Protein AF-A0A8T1UEM1-F1 (afdb_monomer)

Mean predicted aligned error: 5.48 Å

Radius of gyration: 14.28 Å; Cα contacts (8 Å, |Δi|>4): 62; chains: 1; bounding box: 37×36×23 Å

Fo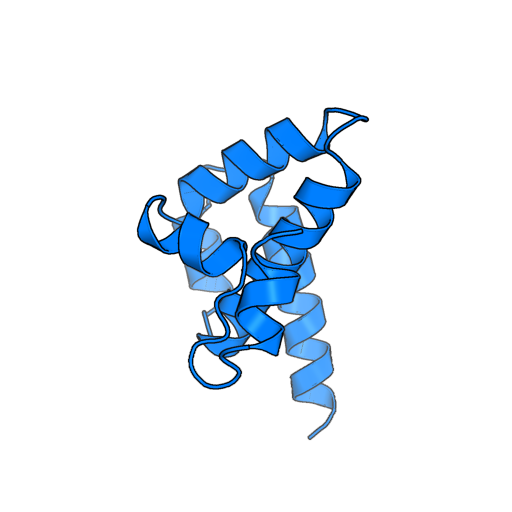ldseek 3Di:
DPLVVVCVVCVVPNDDPLNVVCVPDPVLVLLVVLVVLCPDPVRVVVSVVSLVVVLVVCVVVVPDLVVQCVVNVVPPCSVVSSVVSVVVNVVVVVVD

Secondary structure (DSSP, 8-state):
-THHHHHHH-GGG---HHHHHHHHS-HHHHHHHHHHHHHSTTTHHHHHHHHHHHHHHHHHTT--HHHHHHHTTT-TTHHHHHHHHHHHHHHHHTT-

Sequence (96 aa):
MYLNDFNKRFPNQKESVIDGLRANYIDIHLLHILDAAKKEPRTEKMALNLQNALVNKWLVAKEMPADLTRRFSTVENADEMIRRYTEKLNKMSGKL

pLDDT: mean 88.7, std 11.65, range [46.0, 97.94]

Nearest PDB structures (foldseek):
  7xvk-assembly1_B  TM=8.764E-01  e=8.528E-04  Phytophthora sojae
  5zc3-assembly1_B  TM=8.013E-01  e=1.923E-03  Phytophthora capsici
  5zc3-assembly1_A  TM=8.027E-01  e=1.923E-03  Phytophthora capsici
  7xvi-assembly1_A  TM=7.712E-01  e=4.870E-03  Phytophthora infestans
  8fih-assembly1_C  TM=2.929E-01  e=5.488E+00  synthetic construct

Organism: NCBI:txid29920

Solvent-acce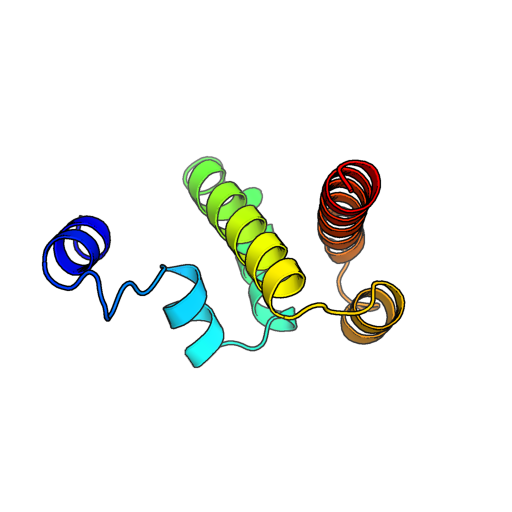ssible surface area (backbone atoms only — not comparable to full-atom values): 5561 Å² total; per-residue (Å²): 115,65,58,60,54,48,31,69,74,34,66,93,66,57,63,50,75,56,53,64,48,52,77,78,35,60,67,72,58,47,54,54,55,36,49,58,34,40,75,35,85,94,35,20,72,59,22,51,52,44,51,55,48,50,40,50,50,41,59,75,68,61,62,52,68,68,55,53,51,67,76,34,70,89,40,89,68,38,61,64,52,50,48,56,36,52,54,52,49,51,61,55,63,75,70,114

Structure (mmCIF, N/CA/C/O backbone):
data_AF-A0A8T1UEM1-F1
#
_entry.id   AF-A0A8T1UEM1-F1
#
loop_
_atom_site.group_PDB
_atom_site.id
_atom_site.type_symbol
_atom_site.label_atom_id
_atom_site.label_alt_id
_atom_site.label_comp_id
_atom_site.label_asym_id
_atom_site.label_entity_id
_atom_site.label_seq_id
_atom_site.pdbx_PDB_ins_code
_atom_site.Cartn_x
_atom_site.Cartn_y
_atom_site.Cartn_z
_atom_site.occupancy
_atom_site.B_iso_or_equiv
_atom_site.auth_seq_id
_atom_site.auth_comp_id
_atom_site.auth_asym_id
_atom_site.auth_atom_id
_atom_site.pdbx_PDB_model_num
ATOM 1 N N . MET A 1 1 ? -18.652 -11.667 3.219 1.00 58.62 1 MET A N 1
ATOM 2 C CA . MET A 1 1 ? -19.323 -10.623 2.419 1.00 58.62 1 MET A CA 1
ATOM 3 C C . MET A 1 1 ? -18.653 -10.583 1.059 1.00 58.62 1 MET A C 1
ATOM 5 O O . MET A 1 1 ? -17.515 -10.138 0.950 1.00 58.62 1 MET A O 1
ATOM 9 N N . TYR A 1 2 ? -19.336 -11.206 0.100 1.00 68.88 2 TYR A N 1
ATOM 10 C CA . TYR A 1 2 ? -18.947 -11.551 -1.270 1.00 68.88 2 TYR A CA 1
ATOM 11 C C . TYR A 1 2 ? -17.485 -11.961 -1.496 1.00 68.88 2 TYR A C 1
ATOM 13 O O . TYR A 1 2 ? -17.224 -13.150 -1.605 1.00 68.88 2 TYR A O 1
ATOM 21 N N . LEU A 1 3 ? -16.518 -11.039 -1.511 1.00 67.56 3 LEU A N 1
ATOM 22 C CA . LEU A 1 3 ? -15.107 -11.342 -1.796 1.00 67.56 3 LEU A CA 1
ATOM 23 C C . LEU A 1 3 ? -14.480 -12.367 -0.848 1.00 67.56 3 LEU A C 1
ATOM 25 O O . LEU A 1 3 ? -13.737 -13.233 -1.292 1.00 67.56 3 LEU A O 1
ATOM 29 N N . ASN A 1 4 ? -14.788 -12.314 0.450 1.00 71.81 4 ASN A N 1
ATOM 30 C CA . ASN A 1 4 ? -14.294 -13.340 1.379 1.00 71.81 4 ASN A CA 1
ATOM 31 C C . ASN A 1 4 ? -14.879 -14.722 1.062 1.00 71.81 4 ASN A C 1
ATOM 33 O O . ASN A 1 4 ? -14.199 -15.728 1.238 1.00 71.81 4 ASN A O 1
ATOM 37 N N . ASP A 1 5 ? -16.126 -14.768 0.601 1.00 77.88 5 ASP A N 1
ATOM 38 C CA . ASP A 1 5 ? -16.828 -16.013 0.295 1.00 77.88 5 ASP A CA 1
ATOM 39 C C . ASP A 1 5 ? -16.386 -16.552 -1.076 1.00 77.88 5 ASP A C 1
ATOM 41 O O . ASP A 1 5 ? -16.175 -17.752 -1.231 1.00 77.88 5 ASP A O 1
ATOM 45 N N . PHE A 1 6 ? -16.126 -15.658 -2.032 1.00 70.75 6 PHE A N 1
ATOM 46 C CA . PHE A 1 6 ? -15.518 -15.940 -3.330 1.00 70.75 6 PHE A CA 1
ATOM 47 C C . PHE A 1 6 ? -14.084 -16.467 -3.178 1.00 70.75 6 PHE A C 1
ATOM 49 O O . PHE A 1 6 ? -13.785 -17.554 -3.656 1.00 70.75 6 PHE A O 1
ATOM 56 N N . ASN A 1 7 ? -13.230 -15.783 -2.408 1.00 71.44 7 ASN A N 1
ATOM 57 C CA . ASN A 1 7 ? -11.841 -16.190 -2.159 1.00 71.44 7 ASN A CA 1
ATOM 58 C C . ASN A 1 7 ? -11.719 -17.520 -1.410 1.00 71.44 7 ASN A C 1
ATOM 60 O O . ASN A 1 7 ? -10.738 -18.238 -1.591 1.00 71.44 7 ASN A O 1
ATOM 64 N N . LYS A 1 8 ? -12.699 -17.855 -0.560 1.00 79.62 8 LYS A N 1
ATOM 65 C CA . LYS A 1 8 ? -12.784 -19.180 0.072 1.00 79.62 8 LYS A CA 1
ATOM 66 C C . LYS A 1 8 ? -13.161 -20.270 -0.932 1.00 79.62 8 LYS A C 1
ATOM 68 O O . LYS A 1 8 ? -12.667 -21.384 -0.812 1.00 79.62 8 LYS A O 1
ATOM 73 N N . ARG A 1 9 ? -14.040 -19.962 -1.892 1.00 80.56 9 ARG A N 1
ATOM 74 C CA . ARG A 1 9 ? -14.526 -20.910 -2.908 1.00 80.56 9 ARG A CA 1
ATOM 75 C C . ARG A 1 9 ? -13.538 -21.110 -4.060 1.00 80.56 9 ARG A C 1
ATOM 77 O O . ARG A 1 9 ? -13.436 -22.220 -4.566 1.00 80.56 9 ARG A O 1
ATOM 84 N N . PHE A 1 10 ? -12.793 -20.073 -4.438 1.00 68.56 10 PHE A N 1
ATOM 85 C CA . PHE A 1 10 ? -11.860 -20.080 -5.567 1.00 68.56 10 PHE A CA 1
ATOM 86 C C . PHE A 1 10 ? -10.451 -19.653 -5.121 1.00 68.56 10 PHE A C 1
ATOM 88 O O . PHE A 1 10 ? -10.010 -18.542 -5.417 1.00 68.56 10 PHE A O 1
ATOM 95 N N . PRO A 1 11 ? -9.706 -20.521 -4.411 1.00 66.69 11 PRO A N 1
ATOM 96 C CA . PRO A 1 11 ? -8.410 -20.159 -3.829 1.00 66.69 11 PRO A CA 1
ATOM 97 C C . PRO A 1 11 ? -7.349 -19.794 -4.880 1.00 66.69 11 PRO A C 1
ATOM 99 O O . PRO A 1 11 ? -6.493 -18.954 -4.612 1.00 66.69 11 PRO A O 1
ATOM 102 N N . ASN A 1 12 ? -7.436 -20.369 -6.085 1.00 62.91 12 ASN A N 1
ATOM 103 C CA . ASN A 1 12 ? -6.535 -20.069 -7.207 1.00 62.91 12 ASN A CA 1
ATOM 104 C C . ASN A 1 12 ? -6.901 -18.771 -7.949 1.00 62.91 12 ASN A C 1
ATOM 106 O O . ASN A 1 12 ? -6.101 -18.273 -8.732 1.00 62.91 12 ASN A O 1
ATOM 110 N N . GLN A 1 13 ? -8.093 -18.222 -7.701 1.00 60.62 13 GLN A N 1
ATOM 111 C CA . GLN A 1 13 ? -8.574 -16.946 -8.244 1.00 60.62 13 GLN A CA 1
ATOM 112 C C . GLN A 1 13 ? -8.765 -15.943 -7.107 1.00 60.62 13 GLN A C 1
ATOM 114 O O . GLN A 1 13 ? -9.717 -15.167 -7.096 1.00 60.62 13 GLN A O 1
ATOM 119 N N . LYS A 1 14 ? -7.901 -16.018 -6.090 1.00 60.31 14 LYS A N 1
ATOM 120 C CA . LYS A 1 14 ? -7.999 -15.165 -4.914 1.00 60.31 14 LYS A CA 1
ATOM 121 C C . LYS A 1 14 ? -7.723 -13.717 -5.307 1.00 60.31 14 LYS A C 1
ATOM 123 O O . LYS A 1 14 ? -6.588 -13.249 -5.252 1.00 60.31 14 LYS A O 1
ATOM 128 N N . GLU A 1 15 ? -8.778 -13.009 -5.670 1.00 64.56 15 GLU A N 1
ATOM 129 C CA . GLU A 1 15 ? -8.745 -11.586 -5.938 1.00 64.56 15 GLU A CA 1
ATOM 130 C C . GLU A 1 15 ? -8.923 -10.833 -4.627 1.00 64.56 15 GLU A C 1
ATOM 132 O O . GLU A 1 15 ? -9.807 -11.107 -3.812 1.00 64.56 15 GLU A O 1
ATOM 137 N N . SER A 1 16 ? -8.048 -9.871 -4.375 1.00 78.12 16 SER A N 1
ATOM 138 C CA . SER A 1 16 ? -8.275 -8.930 -3.285 1.00 78.12 16 SER A CA 1
ATOM 139 C C . SER A 1 16 ? -9.118 -7.757 -3.785 1.00 78.12 16 SER A C 1
ATOM 141 O O . SER A 1 16 ? -9.079 -7.421 -4.964 1.00 78.12 16 SER A O 1
ATOM 143 N N . VAL A 1 17 ? -9.849 -7.077 -2.893 1.00 85.56 17 VAL A N 1
ATOM 144 C CA . VAL A 1 17 ? -10.594 -5.851 -3.253 1.00 85.56 17 VAL A CA 1
ATOM 145 C C . VAL A 1 17 ? -9.679 -4.847 -3.964 1.00 85.56 17 VAL A C 1
ATOM 147 O O . VAL A 1 17 ? -10.103 -4.177 -4.898 1.00 85.56 17 VAL A O 1
ATOM 150 N N . ILE A 1 18 ? -8.405 -4.774 -3.556 1.00 90.88 18 ILE A N 1
ATOM 151 C CA . ILE A 1 18 ? -7.438 -3.882 -4.193 1.00 90.88 18 ILE A CA 1
ATOM 152 C C . ILE A 1 18 ? -7.090 -4.311 -5.629 1.00 90.88 18 ILE A C 1
ATOM 154 O O . ILE A 1 18 ? -6.814 -3.444 -6.445 1.00 90.88 18 ILE A O 1
ATOM 158 N N . ASP A 1 19 ? -7.152 -5.601 -5.975 1.00 90.06 19 ASP A N 1
ATOM 159 C CA . ASP A 1 19 ? -6.926 -6.064 -7.353 1.00 90.06 19 ASP A CA 1
ATOM 160 C C . ASP A 1 19 ? -8.045 -5.603 -8.286 1.00 90.06 19 ASP A C 1
ATOM 162 O O . ASP A 1 19 ? -7.767 -5.005 -9.322 1.00 90.06 19 ASP A O 1
ATOM 166 N N . GLY A 1 20 ? -9.304 -5.776 -7.872 1.00 90.06 20 GLY A N 1
ATOM 167 C CA . GLY A 1 20 ? -10.453 -5.287 -8.639 1.00 90.06 20 GLY A CA 1
ATOM 168 C C . GLY A 1 20 ? -10.448 -3.762 -8.806 1.00 90.06 20 GLY A C 1
ATOM 169 O O . GLY A 1 20 ? -10.769 -3.246 -9.877 1.00 90.06 20 GLY A O 1
ATOM 170 N N . LEU A 1 21 ? -10.022 -3.029 -7.771 1.00 91.56 21 LEU A N 1
ATOM 171 C CA . LEU A 1 21 ? -9.847 -1.578 -7.850 1.00 91.56 21 LEU A CA 1
ATOM 172 C C . LEU A 1 21 ? -8.734 -1.186 -8.835 1.00 91.56 21 LEU A C 1
ATOM 174 O O . LEU A 1 21 ? -8.951 -0.307 -9.664 1.00 91.56 21 LEU A O 1
ATOM 178 N N . ARG A 1 22 ? -7.576 -1.858 -8.803 1.00 93.69 22 ARG A N 1
ATOM 179 C CA . ARG A 1 22 ? -6.444 -1.584 -9.712 1.00 93.69 22 ARG A CA 1
ATOM 180 C C . ARG A 1 22 ? -6.708 -1.980 -11.163 1.00 93.69 22 ARG A C 1
ATOM 182 O O . ARG A 1 22 ? -6.081 -1.429 -12.060 1.00 93.69 22 ARG A O 1
ATOM 189 N N . ALA A 1 23 ? -7.645 -2.897 -11.403 1.00 92.31 23 ALA A N 1
ATOM 190 C CA . ALA A 1 23 ? -8.093 -3.239 -12.751 1.00 92.31 23 ALA A CA 1
ATOM 191 C C . ALA A 1 23 ? -8.850 -2.087 -13.441 1.00 92.31 23 ALA A C 1
ATOM 193 O O . ALA A 1 23 ? -8.908 -2.049 -14.666 1.00 92.31 23 ALA A O 1
ATOM 194 N N . ASN A 1 24 ? -9.414 -1.150 -12.669 1.00 91.06 24 ASN A N 1
ATOM 195 C CA . ASN A 1 24 ? -10.248 -0.057 -13.184 1.00 91.06 24 ASN A CA 1
ATOM 196 C C . ASN A 1 24 ? -9.670 1.339 -12.902 1.00 91.06 24 ASN A C 1
ATOM 198 O O . ASN A 1 24 ? -10.019 2.300 -13.583 1.00 91.06 24 ASN A O 1
ATOM 202 N N . TYR A 1 25 ? -8.783 1.462 -11.913 1.00 90.88 25 TYR A N 1
ATOM 203 C CA . TYR A 1 25 ? -8.177 2.724 -11.507 1.00 90.88 25 TYR A CA 1
ATOM 204 C C . TYR A 1 25 ? -6.665 2.570 -11.377 1.00 90.88 25 TYR A C 1
ATOM 206 O O . TYR A 1 25 ? -6.178 1.723 -10.629 1.00 90.88 25 TYR A O 1
ATOM 214 N N . ILE A 1 26 ? -5.916 3.442 -12.053 1.00 94.06 26 ILE A N 1
ATOM 215 C CA . ILE A 1 26 ? -4.469 3.543 -11.843 1.00 94.06 26 ILE A CA 1
ATOM 216 C C . ILE A 1 26 ? -4.164 4.004 -10.412 1.00 94.06 26 ILE A C 1
ATOM 218 O O . ILE A 1 26 ? -4.920 4.778 -9.818 1.00 94.06 26 ILE A O 1
ATOM 222 N N . ASP A 1 27 ? -3.031 3.551 -9.872 1.00 95.56 27 ASP A N 1
ATOM 223 C CA . ASP A 1 27 ? -2.679 3.723 -8.456 1.00 95.56 27 ASP A CA 1
ATOM 224 C C . ASP A 1 27 ? -2.745 5.187 -7.985 1.00 95.56 27 ASP A C 1
ATOM 226 O O . ASP A 1 27 ? -3.195 5.439 -6.872 1.00 95.56 27 ASP A O 1
ATOM 230 N N . ILE A 1 28 ? -2.395 6.158 -8.837 1.00 95.38 28 ILE A N 1
ATOM 231 C CA . ILE A 1 28 ? -2.489 7.592 -8.508 1.00 95.38 28 ILE A CA 1
ATOM 232 C C . ILE A 1 28 ? -3.923 8.029 -8.160 1.00 95.38 28 ILE A C 1
ATOM 234 O O . ILE A 1 28 ? -4.128 8.761 -7.195 1.00 95.38 28 ILE A O 1
ATOM 238 N N . HIS A 1 29 ? -4.937 7.531 -8.873 1.00 95.06 29 HIS A N 1
ATOM 239 C CA . HIS A 1 29 ? -6.337 7.819 -8.549 1.00 95.06 29 HIS A CA 1
ATOM 240 C C . HIS A 1 29 ? -6.783 7.085 -7.285 1.00 95.06 29 HIS A C 1
ATOM 242 O O . HIS A 1 29 ? -7.526 7.643 -6.476 1.00 95.06 29 HIS A O 1
ATOM 248 N N . LEU A 1 30 ? -6.292 5.861 -7.071 1.00 95.62 30 LEU A N 1
ATOM 249 C CA . LEU A 1 30 ? -6.571 5.118 -5.845 1.00 95.62 30 LEU A CA 1
ATOM 250 C C . LEU A 1 30 ? -6.003 5.811 -4.609 1.00 95.62 30 LEU A C 1
ATOM 252 O O . LEU A 1 30 ? -6.662 5.801 -3.573 1.00 95.62 30 LEU A O 1
ATOM 256 N N . LEU A 1 31 ? -4.838 6.454 -4.701 1.00 96.00 31 LEU A N 1
ATOM 257 C CA . LEU A 1 31 ? -4.287 7.220 -3.584 1.00 96.00 31 LEU A CA 1
ATOM 258 C C . LEU A 1 31 ? -5.228 8.342 -3.138 1.00 96.00 31 LEU A C 1
ATOM 260 O O . LEU A 1 31 ? -5.470 8.466 -1.938 1.00 96.00 31 LEU A O 1
ATOM 264 N N . HIS A 1 32 ? -5.827 9.079 -4.077 1.00 95.50 32 HIS A N 1
ATOM 265 C CA . HIS A 1 32 ? -6.813 10.117 -3.765 1.00 95.50 32 HIS A CA 1
ATOM 266 C C . HIS A 1 32 ? -8.119 9.550 -3.197 1.00 95.50 32 HIS A C 1
ATOM 268 O O . HIS A 1 32 ? -8.595 10.025 -2.166 1.00 95.50 32 HIS A O 1
ATOM 274 N N . ILE A 1 33 ? -8.684 8.515 -3.831 1.00 95.00 33 ILE A N 1
ATOM 275 C CA . ILE A 1 33 ? -9.938 7.883 -3.381 1.00 95.00 33 ILE A CA 1
ATOM 276 C C . ILE A 1 33 ? -9.781 7.349 -1.956 1.00 95.00 33 ILE A C 1
ATOM 278 O O . ILE A 1 33 ? -10.630 7.579 -1.093 1.00 95.00 33 ILE A O 1
ATOM 282 N N . LEU A 1 34 ? -8.681 6.642 -1.699 1.00 96.06 34 LEU A N 1
ATOM 283 C CA . LEU A 1 34 ? -8.415 6.056 -0.395 1.00 96.06 34 LEU A CA 1
ATOM 284 C C . LEU A 1 34 ? -8.063 7.116 0.650 1.00 96.06 34 LEU A C 1
ATOM 286 O O . LEU A 1 34 ? -8.356 6.899 1.820 1.00 96.06 34 LEU A O 1
ATOM 290 N N . ASP A 1 35 ? -7.480 8.254 0.266 1.00 95.81 35 ASP A N 1
ATOM 291 C CA . ASP A 1 35 ? -7.283 9.366 1.201 1.00 95.81 35 ASP A CA 1
ATOM 292 C C . ASP A 1 35 ? -8.602 9.964 1.669 1.00 95.81 35 ASP A C 1
ATOM 294 O O . ASP A 1 35 ? -8.829 10.123 2.867 1.00 95.81 35 ASP A O 1
ATOM 298 N N . ALA A 1 36 ? -9.488 10.258 0.716 1.00 96.19 36 ALA A N 1
ATOM 299 C CA . ALA A 1 36 ? -10.798 10.816 1.003 1.00 96.19 36 ALA A CA 1
ATOM 300 C C . ALA A 1 36 ? -11.601 9.857 1.892 1.00 96.19 36 ALA A C 1
ATOM 302 O O . ALA A 1 36 ? -12.129 10.257 2.926 1.00 96.19 36 ALA A O 1
ATOM 303 N N . ALA A 1 37 ? -11.599 8.564 1.558 1.00 96.00 37 ALA A N 1
ATOM 304 C CA . ALA A 1 37 ? -12.257 7.540 2.361 1.00 96.00 37 ALA A CA 1
ATOM 305 C C . ALA A 1 37 ? -11.623 7.360 3.754 1.00 96.00 37 ALA A C 1
ATOM 307 O O . ALA A 1 37 ? -12.323 6.976 4.691 1.00 96.00 37 ALA A O 1
ATOM 308 N N . LYS A 1 38 ? -10.319 7.632 3.912 1.00 96.25 38 LYS A N 1
ATOM 309 C CA . LYS A 1 38 ? -9.630 7.578 5.210 1.00 96.25 38 LYS A CA 1
ATOM 310 C C . LYS A 1 38 ? -10.084 8.702 6.148 1.00 96.25 38 LYS A C 1
ATOM 312 O O . LYS A 1 38 ? -10.136 8.482 7.349 1.00 96.25 38 LYS A O 1
ATOM 317 N N . LYS A 1 39 ? -10.434 9.877 5.611 1.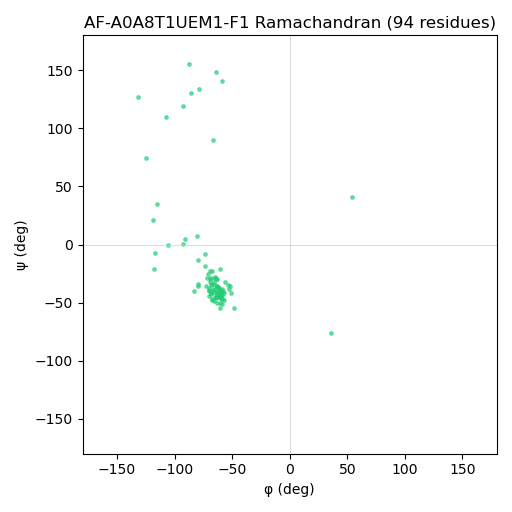00 96.12 39 LYS A N 1
ATOM 318 C CA . LYS A 1 39 ? -10.890 11.047 6.391 1.00 96.12 39 LYS A CA 1
ATOM 319 C C . LYS A 1 39 ? -12.315 10.897 6.938 1.00 96.12 39 LYS A C 1
ATOM 321 O O . LYS A 1 39 ? -12.686 11.592 7.876 1.00 96.12 39 LYS A O 1
ATOM 326 N N . GLU A 1 40 ? -13.097 9.980 6.379 1.00 97.94 40 GLU A N 1
ATOM 327 C CA . GLU A 1 40 ? -14.473 9.708 6.790 1.00 97.94 40 GLU A CA 1
ATOM 328 C C . GLU A 1 40 ? -14.533 8.585 7.847 1.00 97.94 40 GLU A C 1
ATOM 330 O O . GLU A 1 40 ? -14.194 7.439 7.530 1.00 97.94 40 GLU A O 1
ATOM 335 N N . PRO A 1 41 ? -15.043 8.832 9.075 1.00 97.44 41 PRO A N 1
ATOM 336 C CA . PRO A 1 41 ? -15.014 7.847 10.169 1.00 97.44 41 PRO A CA 1
ATOM 337 C C . PRO A 1 41 ? -15.665 6.500 9.828 1.00 97.44 41 PRO A C 1
ATOM 339 O O . PRO A 1 41 ? -15.247 5.441 10.294 1.00 97.44 41 PRO A O 1
ATOM 342 N N . ARG A 1 42 ? -16.697 6.521 8.976 1.00 97.31 42 ARG A N 1
ATOM 343 C CA . ARG A 1 42 ? -17.424 5.313 8.554 1.00 97.31 42 ARG A CA 1
ATOM 344 C C . ARG A 1 42 ? -16.604 4.415 7.627 1.00 97.31 42 ARG A C 1
ATOM 346 O O . ARG A 1 42 ? -16.864 3.215 7.566 1.00 97.31 42 ARG A O 1
ATOM 353 N N . THR A 1 43 ? -15.640 4.974 6.900 1.00 93.19 43 THR A N 1
ATOM 354 C CA . THR A 1 43 ? -14.843 4.263 5.888 1.00 93.19 43 THR A CA 1
ATOM 355 C C . THR A 1 43 ? -13.358 4.194 6.222 1.00 93.19 43 THR A C 1
ATOM 357 O O . THR A 1 43 ? -12.639 3.436 5.571 1.00 93.19 43 THR A O 1
ATOM 360 N N . GLU A 1 44 ? -12.910 4.882 7.273 1.00 96.00 44 GLU A N 1
ATOM 361 C CA . GLU A 1 44 ? -11.512 4.981 7.693 1.00 96.00 44 GLU A CA 1
ATOM 362 C C . GLU A 1 44 ? -10.814 3.618 7.768 1.00 96.00 44 GLU A C 1
ATOM 364 O O . GLU A 1 44 ? -9.806 3.375 7.098 1.00 96.00 44 GLU A O 1
ATOM 369 N N . LYS A 1 45 ? -11.386 2.679 8.530 1.00 92.19 45 LYS A N 1
ATOM 370 C CA . LYS A 1 45 ? -10.806 1.342 8.717 1.00 92.19 45 LYS A CA 1
ATOM 371 C C . LYS A 1 45 ? -10.672 0.578 7.398 1.00 92.19 45 LYS A C 1
ATOM 373 O O . LYS A 1 45 ? -9.693 -0.138 7.186 1.00 92.19 45 LYS A O 1
ATOM 378 N N . MET A 1 46 ? -11.658 0.705 6.510 1.00 91.50 46 MET A N 1
ATOM 379 C CA . MET A 1 46 ? -11.630 0.048 5.204 1.00 91.50 46 MET A CA 1
ATOM 380 C C . MET A 1 46 ? -10.583 0.687 4.290 1.00 91.50 46 MET 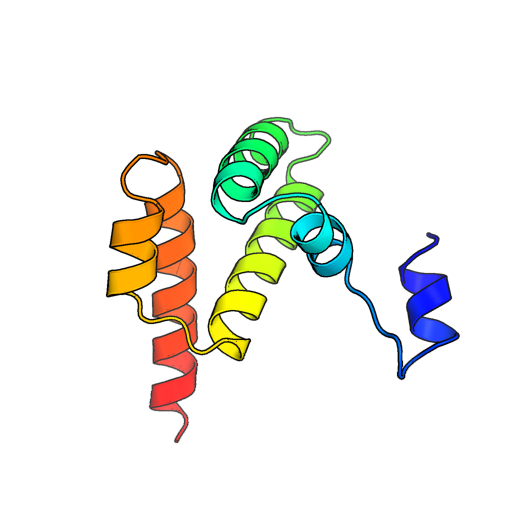A C 1
ATOM 382 O O . MET A 1 46 ? -9.797 -0.036 3.676 1.00 91.50 46 MET A O 1
ATOM 386 N N . ALA A 1 47 ? -10.520 2.017 4.254 1.00 95.38 47 ALA A N 1
ATOM 387 C CA . ALA A 1 47 ? -9.531 2.761 3.488 1.00 95.38 47 ALA A CA 1
ATOM 388 C C . ALA A 1 47 ? -8.102 2.421 3.931 1.00 95.38 47 ALA A C 1
ATOM 390 O O . ALA A 1 47 ? -7.254 2.120 3.091 1.00 95.38 47 ALA A O 1
ATOM 391 N N . LEU A 1 48 ? -7.849 2.354 5.242 1.00 94.50 48 LEU A N 1
ATOM 392 C CA . LEU A 1 48 ? -6.548 1.972 5.791 1.00 94.50 48 LEU A CA 1
ATOM 393 C C . LEU A 1 48 ? -6.142 0.546 5.384 1.00 94.50 48 LEU A C 1
ATOM 395 O O . LEU A 1 48 ? -4.991 0.301 5.015 1.00 94.50 48 LEU A O 1
ATOM 399 N N . ASN A 1 49 ? -7.082 -0.402 5.406 1.00 91.19 49 ASN A N 1
ATOM 400 C CA . ASN A 1 49 ? -6.828 -1.772 4.956 1.00 91.19 49 ASN A CA 1
ATOM 401 C C . ASN A 1 49 ? -6.481 -1.832 3.461 1.00 91.19 49 ASN A C 1
ATOM 403 O O . ASN A 1 49 ? -5.563 -2.556 3.076 1.00 91.19 49 ASN A O 1
ATOM 407 N N . LEU A 1 50 ? -7.177 -1.056 2.626 1.00 95.00 50 LEU A N 1
ATOM 408 C CA . LEU A 1 50 ? -6.919 -0.988 1.186 1.00 95.00 50 LEU A CA 1
ATOM 409 C C . LEU A 1 50 ? -5.597 -0.285 0.864 1.00 95.00 50 LEU A C 1
ATOM 411 O O . LEU A 1 50 ? -4.852 -0.774 0.019 1.00 95.00 50 LEU A O 1
ATOM 415 N N . GLN A 1 51 ? -5.248 0.779 1.589 1.00 95.75 51 GLN A N 1
ATOM 416 C CA . GLN A 1 51 ? -3.926 1.406 1.518 1.00 95.75 51 GLN A CA 1
ATOM 417 C C . GLN A 1 51 ? -2.818 0.395 1.845 1.00 95.75 51 GLN A C 1
ATOM 419 O O . GLN A 1 51 ? -1.857 0.239 1.093 1.00 95.75 51 GLN A O 1
ATOM 424 N N . ASN A 1 52 ? -2.970 -0.369 2.930 1.00 93.81 52 ASN A N 1
ATOM 425 C CA . ASN A 1 52 ? -2.004 -1.406 3.298 1.00 93.81 52 ASN A CA 1
ATOM 426 C C . ASN A 1 52 ? -1.899 -2.520 2.248 1.00 93.81 52 ASN A C 1
ATOM 428 O O . ASN A 1 52 ? -0.801 -3.033 2.013 1.00 93.81 52 ASN A O 1
ATOM 432 N N . ALA A 1 53 ? -3.018 -2.885 1.618 1.00 93.88 53 ALA A N 1
ATOM 433 C CA . ALA A 1 53 ? -3.042 -3.850 0.529 1.00 93.88 53 ALA A CA 1
ATOM 434 C C . ALA A 1 53 ? -2.329 -3.310 -0.723 1.00 93.88 53 ALA A C 1
ATOM 436 O O . ALA A 1 53 ? -1.547 -4.045 -1.322 1.00 93.88 53 ALA A O 1
ATOM 437 N N . LEU A 1 54 ? -2.517 -2.031 -1.068 1.00 95.50 54 LEU A N 1
ATOM 438 C CA . LEU A 1 54 ? -1.824 -1.375 -2.181 1.00 95.50 54 LEU A CA 1
ATOM 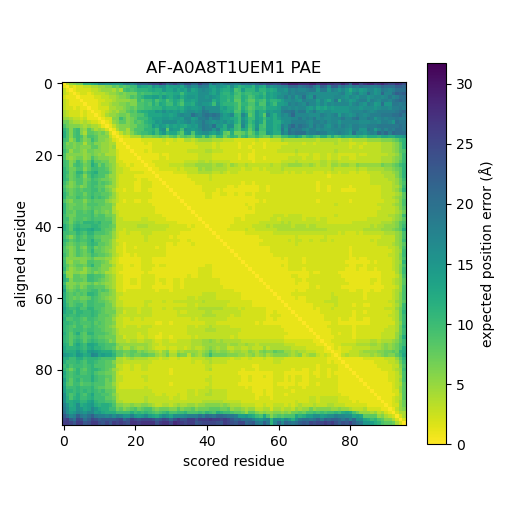439 C C . LEU A 1 54 ? -0.306 -1.331 -1.959 1.00 95.50 54 LEU A C 1
ATOM 441 O O . LEU A 1 54 ? 0.453 -1.731 -2.836 1.00 95.50 54 LEU A O 1
ATOM 445 N N . VAL A 1 55 ? 0.138 -0.979 -0.747 1.00 96.00 55 VAL A N 1
ATOM 446 C CA . VAL A 1 55 ? 1.562 -1.042 -0.372 1.00 96.00 55 VAL A CA 1
ATOM 447 C C . VAL A 1 55 ? 2.126 -2.454 -0.558 1.00 96.00 55 VAL A C 1
ATOM 449 O O . VAL A 1 55 ? 3.230 -2.623 -1.070 1.00 96.00 55 VAL A O 1
ATOM 452 N N . ASN A 1 56 ? 1.374 -3.490 -0.177 1.00 93.06 56 ASN A N 1
ATOM 453 C CA . ASN A 1 56 ? 1.811 -4.871 -0.384 1.00 93.06 56 ASN A CA 1
ATOM 454 C C . ASN A 1 56 ? 1.894 -5.236 -1.875 1.00 93.06 56 ASN A C 1
ATOM 456 O O . ASN A 1 56 ? 2.768 -6.013 -2.255 1.00 93.06 56 ASN A O 1
ATOM 460 N N . LYS A 1 57 ? 1.030 -4.672 -2.729 1.00 93.69 57 LYS A N 1
ATOM 461 C CA . LYS A 1 57 ? 1.117 -4.865 -4.183 1.00 93.69 57 LYS A CA 1
ATOM 462 C C . LYS A 1 57 ? 2.388 -4.249 -4.760 1.00 93.69 57 LYS A C 1
ATOM 464 O O . LYS A 1 57 ? 3.024 -4.903 -5.580 1.00 93.69 57 LYS A O 1
ATOM 469 N N . TRP A 1 58 ? 2.807 -3.076 -4.286 1.00 96.56 58 TRP A N 1
ATOM 470 C CA . TRP A 1 58 ? 4.095 -2.491 -4.674 1.00 96.56 58 TRP A CA 1
ATOM 471 C C . TRP A 1 58 ? 5.287 -3.350 -4.234 1.00 96.56 58 TRP A C 1
A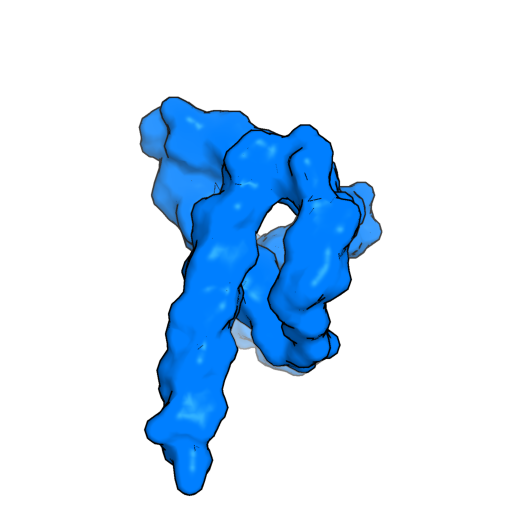TOM 473 O O . TRP A 1 58 ? 6.236 -3.496 -4.998 1.00 96.56 58 TRP A O 1
ATOM 483 N N . LEU A 1 59 ? 5.219 -3.986 -3.054 1.00 94.31 59 LEU A N 1
ATOM 484 C CA . LEU A 1 59 ? 6.268 -4.913 -2.592 1.00 94.31 59 LEU A CA 1
ATOM 485 C C . LEU A 1 59 ? 6.375 -6.145 -3.493 1.00 94.31 59 LEU A C 1
ATOM 487 O O . LEU A 1 59 ? 7.474 -6.521 -3.889 1.00 94.31 59 LEU A O 1
ATOM 491 N N . VAL A 1 60 ? 5.241 -6.755 -3.848 1.00 91.56 60 VAL A N 1
ATOM 492 C CA . VAL A 1 60 ? 5.207 -7.910 -4.763 1.00 91.56 60 VAL A CA 1
ATOM 493 C C . VAL A 1 60 ? 5.722 -7.528 -6.152 1.00 91.56 60 VAL A C 1
ATOM 495 O O . VAL A 1 60 ? 6.476 -8.289 -6.753 1.00 91.56 60 VAL A O 1
ATOM 498 N N . ALA A 1 61 ? 5.353 -6.341 -6.637 1.00 93.94 61 ALA A N 1
ATOM 499 C CA . ALA A 1 61 ? 5.818 -5.801 -7.911 1.00 93.94 61 ALA A CA 1
ATOM 500 C C . ALA A 1 61 ? 7.284 -5.327 -7.881 1.00 93.94 61 ALA A C 1
ATOM 502 O O . ALA A 1 61 ? 7.829 -5.015 -8.935 1.00 93.94 61 ALA A O 1
ATOM 503 N N . LYS A 1 62 ? 7.924 -5.299 -6.701 1.00 94.88 62 LYS A N 1
ATOM 504 C CA . LYS A 1 62 ? 9.301 -4.823 -6.488 1.00 94.88 62 LYS A CA 1
ATOM 505 C C . LYS A 1 62 ? 9.528 -3.407 -7.030 1.00 94.88 62 LYS A C 1
ATOM 507 O O . LYS A 1 62 ? 10.560 -3.124 -7.630 1.00 94.88 62 LYS A O 1
ATOM 512 N N . GLU A 1 63 ? 8.552 -2.528 -6.821 1.00 96.44 63 GLU A N 1
ATOM 513 C CA . GLU A 1 63 ? 8.630 -1.133 -7.261 1.00 96.44 63 GLU A CA 1
ATOM 514 C C . GLU A 1 63 ? 9.841 -0.424 -6.631 1.00 96.44 63 GLU A C 1
ATOM 516 O O . GLU A 1 63 ? 10.157 -0.610 -5.453 1.00 96.44 63 GLU A O 1
ATOM 521 N N . MET A 1 64 ? 10.533 0.427 -7.384 1.00 95.44 64 MET A N 1
ATOM 522 C CA . MET A 1 64 ? 11.634 1.201 -6.811 1.00 95.44 64 MET A CA 1
ATOM 523 C C . MET A 1 64 ? 11.070 2.387 -6.016 1.00 95.44 64 MET A C 1
ATOM 525 O O . MET A 1 64 ? 10.215 3.102 -6.541 1.00 95.44 64 MET A O 1
ATOM 529 N N . PRO A 1 65 ? 11.548 2.666 -4.784 1.00 94.75 65 PRO A N 1
ATOM 530 C CA . PRO A 1 65 ? 11.090 3.830 -4.023 1.00 94.75 65 PRO A CA 1
ATOM 531 C C . PRO A 1 65 ? 11.159 5.139 -4.824 1.00 94.75 65 PRO A C 1
ATOM 533 O O . PRO A 1 65 ? 10.208 5.913 -4.812 1.00 94.75 65 PRO A O 1
ATOM 536 N N . ALA A 1 66 ? 12.239 5.339 -5.588 1.00 95.88 66 ALA A N 1
ATOM 537 C CA . ALA A 1 66 ? 12.417 6.511 -6.444 1.00 95.88 66 ALA A CA 1
ATOM 538 C C . ALA A 1 66 ? 11.346 6.624 -7.546 1.00 95.88 66 ALA A C 1
ATOM 540 O O . ALA A 1 66 ? 10.879 7.726 -7.839 1.00 95.88 66 ALA A O 1
ATOM 541 N N . ASP A 1 67 ? 10.912 5.497 -8.120 1.00 97.12 67 ASP A N 1
ATOM 542 C CA . ASP A 1 67 ? 9.852 5.483 -9.130 1.00 97.12 67 ASP A CA 1
ATOM 543 C C . ASP A 1 67 ? 8.500 5.827 -8.518 1.00 97.12 67 ASP A C 1
ATOM 545 O O . ASP A 1 67 ? 7.741 6.583 -9.120 1.00 97.12 67 ASP A O 1
ATOM 549 N N . LEU A 1 68 ? 8.204 5.319 -7.318 1.00 96.69 68 LEU A N 1
ATOM 550 C CA . LEU A 1 68 ? 6.978 5.663 -6.596 1.00 96.69 68 LEU A CA 1
ATOM 551 C C . LEU A 1 68 ? 6.951 7.158 -6.249 1.00 96.69 68 LEU A C 1
ATOM 553 O O . LEU A 1 68 ? 5.946 7.818 -6.509 1.00 96.69 68 LEU A O 1
ATOM 557 N N . THR A 1 69 ? 8.062 7.713 -5.751 1.00 96.12 69 THR A N 1
ATOM 558 C CA . THR A 1 69 ? 8.196 9.155 -5.482 1.00 96.12 69 THR A CA 1
ATOM 559 C C . THR A 1 69 ? 7.979 9.980 -6.744 1.00 96.12 69 THR A C 1
ATOM 561 O O . THR A 1 69 ? 7.212 10.939 -6.731 1.00 96.12 69 THR A O 1
ATOM 564 N N . ARG A 1 70 ? 8.603 9.598 -7.864 1.00 96.38 70 ARG A N 1
ATOM 565 C CA . ARG A 1 70 ? 8.422 10.301 -9.138 1.00 96.38 70 ARG A CA 1
ATOM 566 C C . ARG A 1 70 ? 6.982 10.199 -9.649 1.00 96.38 70 ARG A C 1
ATOM 568 O O . ARG A 1 70 ? 6.447 11.186 -10.144 1.00 96.38 70 ARG A O 1
ATOM 575 N N . ARG A 1 71 ? 6.370 9.013 -9.573 1.00 95.88 71 ARG A N 1
ATOM 576 C CA . ARG A 1 71 ? 5.026 8.724 -10.104 1.00 95.88 71 ARG A CA 1
ATOM 577 C C . ARG A 1 71 ? 3.927 9.439 -9.322 1.00 95.88 71 ARG A C 1
ATOM 579 O O . ARG A 1 71 ? 2.898 9.763 -9.905 1.00 95.88 71 ARG A O 1
ATOM 586 N N . PHE A 1 72 ? 4.142 9.678 -8.030 1.00 96.38 72 PHE A N 1
ATOM 587 C CA . PHE A 1 72 ? 3.135 10.230 -7.124 1.00 96.38 72 PHE A CA 1
ATOM 588 C C . PHE A 1 72 ? 3.528 11.580 -6.510 1.00 96.38 72 PHE A C 1
ATOM 590 O O . PHE A 1 72 ? 2.956 11.980 -5.503 1.00 96.38 72 PHE A O 1
ATOM 597 N N . SER A 1 73 ? 4.460 12.312 -7.124 1.00 93.62 73 SER A N 1
ATOM 598 C CA . SER A 1 73 ? 4.956 13.602 -6.615 1.00 93.62 73 SER A CA 1
ATOM 599 C C . SER A 1 73 ? 3.886 14.693 -6.488 1.00 93.62 73 SER A C 1
ATOM 601 O O . SER A 1 73 ? 4.070 15.654 -5.748 1.00 93.62 73 SER A O 1
ATOM 603 N N . THR A 1 74 ? 2.767 14.561 -7.202 1.00 92.50 74 THR A N 1
ATOM 604 C CA . THR A 1 74 ? 1.632 15.498 -7.170 1.00 92.50 74 THR A CA 1
ATOM 605 C C . THR A 1 74 ? 0.550 15.111 -6.162 1.00 92.50 74 THR A C 1
ATOM 607 O O . THR A 1 74 ? -0.473 15.786 -6.060 1.00 92.50 74 THR A O 1
ATOM 610 N N . VAL A 1 75 ? 0.740 14.012 -5.432 1.00 93.38 75 VAL A N 1
ATOM 611 C CA . VAL A 1 75 ? -0.254 13.441 -4.528 1.00 93.38 75 VAL A CA 1
ATOM 612 C C . VAL A 1 75 ? 0.175 13.700 -3.087 1.00 93.38 75 VAL A C 1
ATOM 614 O O . VAL A 1 75 ? 1.106 13.075 -2.591 1.00 93.38 75 VAL A O 1
ATOM 617 N N . GLU A 1 76 ? -0.541 14.584 -2.392 1.00 87.69 76 GLU A N 1
ATOM 618 C CA . GLU A 1 76 ? -0.205 15.030 -1.027 1.00 87.69 76 GLU A CA 1
ATOM 619 C C . GLU A 1 76 ? -0.001 13.870 -0.034 1.00 87.69 76 GLU A C 1
ATOM 621 O O . GLU A 1 76 ? 0.905 13.896 0.794 1.00 87.69 76 GLU A O 1
ATOM 626 N N . ASN A 1 77 ? -0.806 12.810 -0.133 1.00 85.75 77 ASN A N 1
ATOM 627 C CA . ASN A 1 77 ? -0.735 11.670 0.780 1.00 85.75 77 ASN A CA 1
ATOM 628 C C . ASN A 1 77 ? 0.198 10.536 0.309 1.00 85.75 77 ASN A C 1
ATOM 630 O O . ASN A 1 77 ? 0.262 9.484 0.957 1.00 85.75 77 ASN A O 1
ATOM 634 N N . ALA A 1 78 ? 0.918 10.709 -0.803 1.00 93.31 78 ALA A N 1
ATOM 635 C CA . ALA A 1 78 ? 1.806 9.673 -1.322 1.00 93.31 78 ALA A CA 1
ATOM 636 C C . ALA A 1 78 ? 3.012 9.427 -0.416 1.00 93.31 78 ALA A C 1
ATOM 638 O O . ALA A 1 78 ? 3.408 8.274 -0.251 1.00 93.31 78 ALA A O 1
ATOM 639 N N . ASP A 1 79 ? 3.547 10.463 0.231 1.00 94.38 79 ASP A N 1
ATOM 640 C CA . ASP A 1 79 ? 4.715 10.341 1.109 1.00 94.38 79 ASP A CA 1
ATOM 641 C C . ASP A 1 79 ? 4.462 9.387 2.277 1.00 94.38 79 ASP A C 1
ATOM 643 O O . ASP A 1 79 ? 5.302 8.547 2.607 1.00 94.38 79 ASP A O 1
ATOM 647 N N . GLU A 1 80 ? 3.267 9.441 2.871 1.00 95.12 80 GLU A N 1
ATOM 648 C CA . GLU A 1 80 ? 2.873 8.507 3.925 1.00 95.12 80 GLU A CA 1
ATOM 649 C C . GLU A 1 80 ? 2.894 7.056 3.418 1.00 95.12 80 GLU A C 1
ATOM 651 O O . GLU A 1 80 ? 3.396 6.149 4.091 1.00 95.12 80 GLU A O 1
ATOM 656 N N . MET A 1 81 ? 2.357 6.834 2.220 1.00 96.00 81 MET A N 1
ATOM 657 C CA . MET A 1 81 ? 2.269 5.520 1.590 1.00 96.00 81 MET A CA 1
ATOM 658 C C . MET A 1 81 ? 3.649 4.983 1.194 1.00 96.00 81 MET A C 1
ATOM 660 O O . MET A 1 81 ? 3.957 3.819 1.465 1.00 96.00 81 MET A O 1
ATOM 664 N N . ILE A 1 82 ? 4.504 5.835 0.625 1.00 97.06 82 ILE A N 1
ATOM 665 C CA . ILE A 1 82 ? 5.885 5.517 0.247 1.00 97.06 82 ILE A CA 1
ATOM 666 C C . ILE A 1 82 ? 6.735 5.246 1.494 1.00 97.06 82 ILE A C 1
ATOM 668 O O . ILE A 1 82 ? 7.526 4.303 1.503 1.00 97.06 82 ILE A O 1
ATOM 672 N N . ARG A 1 83 ? 6.535 5.984 2.593 1.00 96.38 83 ARG A N 1
ATOM 673 C CA . ARG A 1 83 ? 7.206 5.705 3.871 1.00 96.38 83 ARG A CA 1
ATOM 674 C C . ARG A 1 83 ? 6.855 4.312 4.391 1.00 96.38 83 ARG A C 1
ATOM 676 O O . ARG A 1 83 ? 7.754 3.529 4.694 1.00 96.38 83 ARG A O 1
ATOM 683 N N . ARG A 1 84 ? 5.562 3.968 4.447 1.00 95.81 84 ARG A N 1
ATOM 684 C CA . ARG A 1 84 ? 5.100 2.628 4.871 1.00 95.81 84 ARG A CA 1
ATOM 685 C C . ARG A 1 84 ? 5.666 1.523 3.973 1.00 95.81 84 ARG A C 1
ATOM 687 O O . ARG A 1 84 ? 5.999 0.445 4.467 1.00 95.81 84 ARG A O 1
ATOM 694 N N . TYR A 1 85 ? 5.764 1.781 2.669 1.00 96.56 85 TYR A N 1
ATOM 695 C CA . TYR A 1 85 ? 6.403 0.886 1.707 1.00 96.56 85 TYR A CA 1
ATOM 696 C C . TYR A 1 85 ? 7.883 0.660 2.037 1.00 96.56 85 TYR A C 1
ATOM 698 O O . TYR A 1 85 ? 8.284 -0.483 2.255 1.00 96.56 85 TYR A O 1
ATOM 706 N N . THR A 1 86 ? 8.665 1.732 2.162 1.00 96.44 86 THR A N 1
ATOM 707 C CA . THR A 1 86 ? 10.105 1.682 2.460 1.00 96.44 86 THR A CA 1
ATOM 708 C C . THR A 1 86 ? 10.391 0.999 3.798 1.00 96.44 86 THR A C 1
ATOM 710 O O . THR A 1 86 ? 11.286 0.162 3.891 1.00 96.44 86 THR A O 1
ATOM 713 N N . GLU A 1 87 ? 9.592 1.26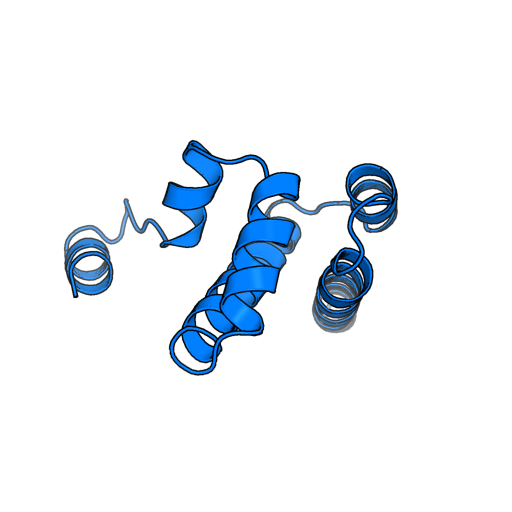9 4.834 1.00 95.44 87 GLU A N 1
ATOM 714 C CA . GLU A 1 87 ? 9.709 0.591 6.131 1.00 95.44 87 GLU A CA 1
ATOM 715 C C . GLU A 1 87 ? 9.482 -0.921 6.026 1.00 95.44 87 GLU A C 1
ATOM 717 O O . GLU A 1 87 ? 10.213 -1.705 6.636 1.00 95.44 87 GLU A O 1
ATOM 722 N N . LYS A 1 88 ? 8.471 -1.351 5.260 1.00 93.75 88 LYS A N 1
ATOM 723 C CA . LYS A 1 88 ? 8.218 -2.778 5.024 1.00 93.75 88 LYS A CA 1
ATOM 724 C C . LYS A 1 88 ? 9.322 -3.413 4.183 1.00 93.75 88 LYS A C 1
ATOM 726 O O . LYS A 1 88 ? 9.750 -4.515 4.518 1.00 93.75 88 LYS A O 1
ATOM 731 N N . LEU A 1 89 ? 9.791 -2.728 3.140 1.00 94.12 89 LEU A N 1
ATOM 732 C CA . LEU A 1 89 ? 10.878 -3.191 2.282 1.00 94.12 89 LEU A CA 1
ATOM 733 C C . LEU A 1 89 ? 12.152 -3.433 3.103 1.00 94.12 89 LEU A C 1
ATOM 735 O O . LEU A 1 89 ? 12.678 -4.541 3.091 1.00 94.12 89 LEU A O 1
ATOM 739 N N . ASN A 1 90 ? 12.570 -2.458 3.915 1.00 93.44 90 ASN A N 1
ATOM 740 C CA . ASN A 1 90 ? 13.753 -2.570 4.774 1.00 93.44 90 ASN A CA 1
ATOM 741 C C . ASN A 1 90 ? 13.636 -3.721 5.785 1.00 93.44 90 ASN A C 1
ATOM 743 O O . ASN A 1 90 ? 14.587 -4.475 5.984 1.00 93.44 90 ASN A O 1
ATOM 747 N N . LYS A 1 91 ? 12.455 -3.905 6.391 1.00 91.56 91 LYS A N 1
ATOM 748 C CA . LYS A 1 91 ? 12.191 -5.023 7.315 1.00 91.56 91 LYS A CA 1
ATOM 749 C C . LYS A 1 91 ? 12.256 -6.397 6.644 1.00 91.56 91 LYS A C 1
ATOM 751 O O . LYS A 1 91 ? 12.505 -7.375 7.343 1.00 91.56 91 LYS A O 1
ATOM 756 N N . MET A 1 92 ? 11.976 -6.4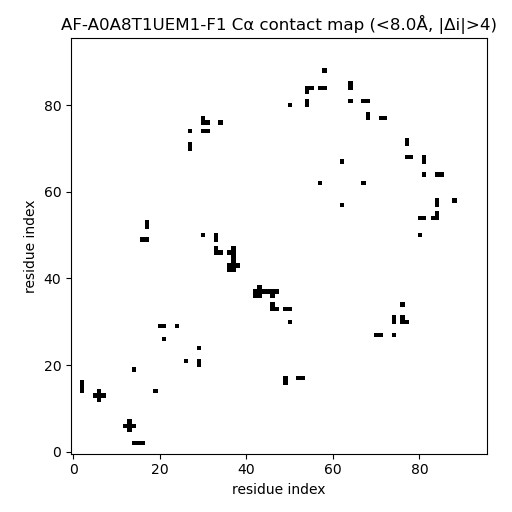97 5.344 1.00 84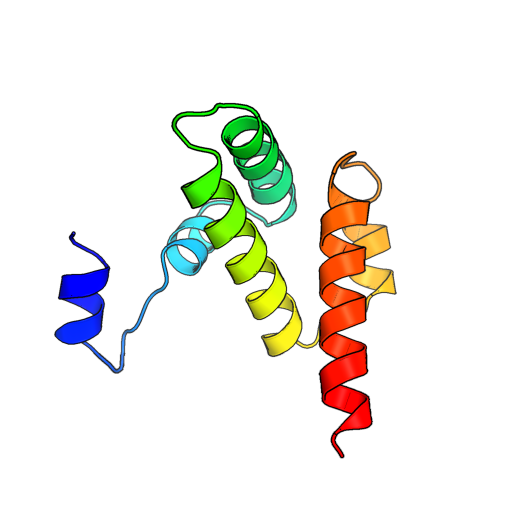.62 92 MET A N 1
ATOM 757 C CA . MET A 1 92 ? 12.113 -7.753 4.596 1.00 84.62 92 MET A CA 1
ATOM 758 C C . MET A 1 92 ? 13.555 -7.984 4.144 1.00 84.62 92 MET A C 1
ATOM 760 O O . MET A 1 92 ? 14.035 -9.106 4.252 1.00 84.62 92 MET A O 1
ATOM 764 N N . SER A 1 93 ? 14.252 -6.936 3.702 1.00 79.81 93 SER A N 1
ATOM 765 C CA . SER A 1 93 ? 15.651 -7.028 3.271 1.00 79.81 93 SER A CA 1
ATOM 766 C C . SER A 1 93 ? 16.610 -7.335 4.423 1.00 79.81 93 SER A C 1
ATOM 768 O O . SER A 1 93 ? 17.567 -8.066 4.224 1.00 79.81 93 SER A O 1
ATOM 770 N N . GLY A 1 94 ? 16.342 -6.834 5.634 1.00 66.38 94 GLY A N 1
ATOM 771 C CA . GLY A 1 94 ? 17.139 -7.135 6.833 1.00 66.38 94 GLY A CA 1
ATOM 772 C C . GLY A 1 94 ? 16.826 -8.478 7.509 1.00 66.38 94 GLY A C 1
ATOM 773 O O . GLY A 1 94 ? 17.286 -8.707 8.624 1.00 66.38 94 GLY A O 1
ATOM 774 N N . LYS A 1 95 ? 15.988 -9.326 6.896 1.00 56.62 95 LYS A N 1
ATOM 775 C CA . LYS A 1 95 ? 15.661 -10.687 7.366 1.00 56.62 95 LYS A CA 1
ATOM 776 C C . LYS A 1 95 ? 16.321 -11.798 6.533 1.00 56.62 95 LYS A C 1
ATOM 778 O O . LYS A 1 95 ? 16.083 -12.966 6.836 1.00 56.62 95 LYS A O 1
ATOM 783 N N . LEU A 1 96 ? 17.086 -11.439 5.499 1.00 46.00 96 LEU A N 1
ATOM 784 C CA . LEU A 1 96 ? 18.010 -12.333 4.792 1.00 46.00 96 LEU A CA 1
ATOM 785 C C . LEU A 1 96 ? 19.407 -12.207 5.402 1.00 46.00 96 LEU A C 1
ATOM 787 O O . LEU A 1 96 ? 20.101 -13.243 5.434 1.00 46.00 96 LEU A O 1
#